Protein AF-A0A2K3LSM2-F1 (afdb_monomer)

InterPro domains:
  IPR002769 Translation initiation factor IF6 [PF01912] (2-80)
  IPR002769 Translation initiation factor IF6 [PTHR10784] (3-103)

Nearest PDB structures (foldseek):
  5m3q-assembly1_A  TM=9.514E-01  e=9.381E-12  Thermochaetoides thermophila DSM 1495
  4v8p-assembly4_HJ  TM=9.475E-01  e=7.333E-11  Tetrahymena thermophila
  6lsr-assembly1_6  TM=9.418E-01  e=4.925E-11  Homo sapiens
  8esq-assembly1_y  TM=9.351E-01  e=7.836E-11  Schizosaccharomyces pombe
  7ohw-assembly1_y  TM=9.281E-01  e=1.092E-10  Saccharomyces cerevisiae S288C

Foldseek 3Di:
DVVQVVCCVPVVDHDDDDDDDPFPPPQQKADELAAIEGQQPDDPVVQVVVCVVSVHHYDYAAALVRHRRDPVAWHDYLADIDGHPSGDPVRVVVVCVRSVNPPD

Secondary structure (DSSP, 8-state):
-HHHHHHHHHH-------SS-GGGSGGGEEE-SS-EEE-TT--HHHHHHHHHHHTS-EEE--BTTTB--HHHHEEE-SS-EEE-TT--HHHHHHHHHHTTTT--

Structure (mmCIF, N/CA/C/O backbone):
data_AF-A0A2K3LSM2-F1
#
_entry.id   AF-A0A2K3LSM2-F1
#
loop_
_atom_site.group_PDB
_atom_site.id
_atom_site.type_symbol
_atom_site.label_atom_id
_atom_site.label_alt_id
_atom_site.label_comp_id
_atom_site.label_asym_id
_atom_site.label_entity_id
_atom_site.label_seq_id
_atom_site.pdbx_PDB_ins_code
_atom_site.Cartn_x
_atom_site.Cartn_y
_atom_site.Cartn_z
_atom_site.occ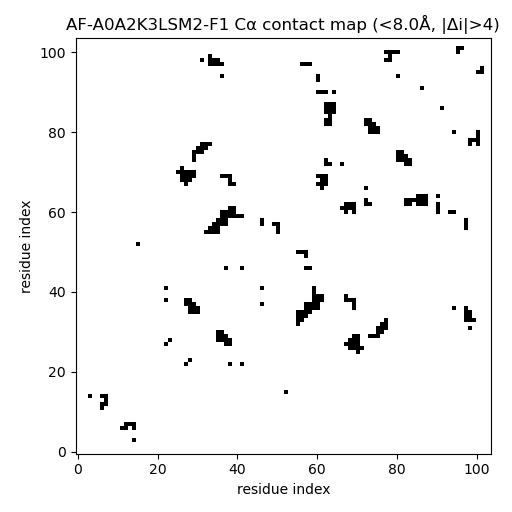upancy
_atom_site.B_iso_or_equiv
_atom_site.auth_seq_id
_atom_site.auth_comp_id
_atom_site.auth_asym_id
_atom_site.auth_atom_id
_atom_site.pdbx_PDB_model_num
ATOM 1 N N . MET A 1 1 ? -4.788 23.593 12.011 1.00 59.03 1 MET A N 1
ATOM 2 C CA . MET A 1 1 ? -5.905 22.992 12.770 1.00 59.03 1 MET A CA 1
ATOM 3 C C . MET A 1 1 ? -7.048 22.645 11.835 1.00 59.03 1 MET A C 1
ATOM 5 O O . MET A 1 1 ? -7.361 21.470 11.744 1.00 59.03 1 MET A O 1
ATOM 9 N N . GLU A 1 2 ? -7.518 23.596 11.025 1.00 83.25 2 GLU A N 1
ATOM 10 C CA . GLU A 1 2 ? -8.671 23.429 10.121 1.00 83.25 2 GLU A CA 1
ATOM 11 C C . GLU A 1 2 ? -8.658 22.162 9.238 1.00 83.25 2 GLU A C 1
ATOM 13 O O . GLU A 1 2 ? -9.599 21.380 9.284 1.00 83.25 2 GLU A O 1
ATOM 18 N N . PHE A 1 3 ? -7.579 21.878 8.493 1.00 86.25 3 PHE A N 1
ATOM 19 C CA . PHE A 1 3 ? -7.541 20.685 7.624 1.00 86.25 3 PHE A CA 1
ATOM 20 C C . PHE A 1 3 ? -7.545 19.358 8.383 1.00 86.25 3 PHE A C 1
ATOM 22 O O . PHE A 1 3 ? -8.137 18.390 7.919 1.00 86.25 3 PHE A O 1
ATOM 29 N N . LYS A 1 4 ? -6.881 19.301 9.543 1.00 85.50 4 LYS A N 1
ATOM 30 C CA . LYS A 1 4 ? -6.852 18.089 10.367 1.00 85.50 4 LYS A CA 1
ATOM 31 C C . LYS A 1 4 ? -8.257 17.780 10.878 1.00 85.50 4 LYS A C 1
ATOM 33 O O . LYS A 1 4 ? -8.710 16.650 10.756 1.00 85.50 4 LYS A O 1
ATOM 38 N N . GLU A 1 5 ? -8.928 18.797 11.410 1.00 90.12 5 GLU A N 1
ATOM 39 C CA . GLU A 1 5 ? -10.297 18.697 11.916 1.00 90.12 5 GLU A CA 1
ATOM 40 C C . GLU A 1 5 ? -11.268 18.295 10.807 1.00 90.12 5 GLU A C 1
ATOM 42 O O . GLU A 1 5 ? -12.038 17.362 10.999 1.00 90.12 5 GLU A O 1
ATOM 47 N N . LEU A 1 6 ? -11.162 18.906 9.622 1.00 94.19 6 LEU A N 1
ATOM 48 C CA . LEU A 1 6 ? -11.999 18.556 8.474 1.00 94.19 6 LEU A CA 1
ATOM 49 C C . LEU A 1 6 ? -11.810 17.097 8.031 1.00 94.19 6 LEU A C 1
ATOM 51 O O . LEU A 1 6 ? -12.788 16.404 7.769 1.00 94.19 6 LEU A O 1
ATOM 55 N N . ILE A 1 7 ? -10.563 16.620 7.943 1.00 92.50 7 ILE A N 1
ATOM 56 C CA . ILE A 1 7 ? -10.273 15.228 7.566 1.00 9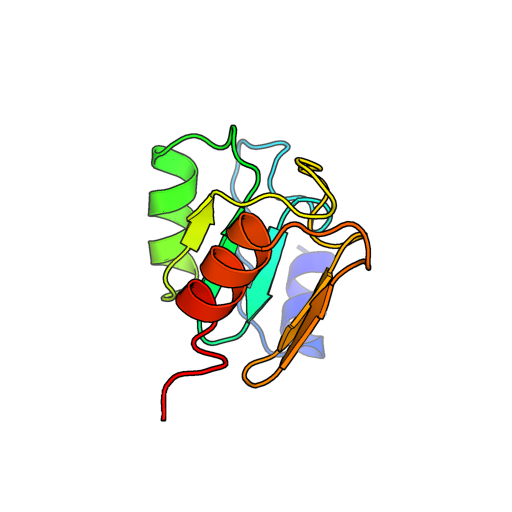2.50 7 ILE A CA 1
ATOM 57 C C . ILE A 1 7 ? -10.828 14.267 8.621 1.00 92.50 7 ILE A C 1
ATOM 59 O O . ILE A 1 7 ? -11.455 13.273 8.261 1.00 92.50 7 ILE A O 1
ATOM 63 N N . THR A 1 8 ? -10.624 14.563 9.906 1.00 93.56 8 THR A N 1
ATOM 64 C CA . THR A 1 8 ? -11.142 13.734 10.998 1.00 93.56 8 THR A CA 1
ATOM 65 C C . THR A 1 8 ? -12.668 13.701 11.014 1.00 93.56 8 THR A C 1
ATOM 67 O O . THR A 1 8 ? -13.229 12.622 11.165 1.00 93.56 8 THR A O 1
ATOM 70 N N . ASP A 1 9 ? -13.339 14.833 10.810 1.00 94.62 9 ASP A N 1
ATOM 71 C CA . ASP A 1 9 ? -14.804 14.916 10.814 1.00 94.62 9 ASP A CA 1
ATOM 72 C C . ASP A 1 9 ? -15.426 14.184 9.613 1.00 94.62 9 ASP A C 1
ATOM 74 O O . ASP A 1 9 ? -16.329 13.366 9.770 1.00 94.62 9 ASP A O 1
ATOM 78 N N . VAL A 1 10 ? -14.894 14.409 8.406 1.00 96.62 10 VAL A N 1
ATOM 79 C CA . VAL A 1 10 ? -15.455 13.834 7.173 1.00 96.62 10 VAL A CA 1
ATOM 80 C C . VAL A 1 10 ? -15.134 12.347 7.026 1.00 96.62 10 VAL A C 1
ATOM 82 O O . VAL A 1 10 ? -15.998 11.576 6.609 1.00 96.62 10 VAL A O 1
ATOM 85 N N . LEU A 1 11 ? -13.895 11.934 7.313 1.00 94.62 11 LEU A N 1
ATOM 86 C CA . LEU A 1 11 ? -13.468 10.543 7.127 1.00 94.62 11 LEU A CA 1
ATOM 87 C C . LEU A 1 11 ? -13.656 9.686 8.384 1.00 94.62 11 LEU A C 1
ATOM 89 O O . LEU A 1 11 ? -13.582 8.464 8.286 1.00 94.62 11 LEU A O 1
ATOM 93 N N . GLY A 1 12 ? -13.882 10.294 9.553 1.00 93.94 12 GLY A N 1
ATOM 94 C CA . GLY A 1 12 ? -14.011 9.570 10.818 1.00 93.94 12 GLY A CA 1
ATOM 95 C C . GLY A 1 12 ? -12.716 8.890 11.269 1.00 93.94 12 GLY A C 1
ATOM 96 O O . GLY A 1 12 ? -12.773 7.879 11.965 1.00 93.94 12 GLY A O 1
ATOM 97 N N . VAL A 1 13 ? -11.554 9.405 10.849 1.00 92.00 13 VAL A N 1
ATOM 98 C CA . VAL A 1 13 ? -10.238 8.817 11.146 1.00 92.00 13 VAL A CA 1
ATOM 99 C C . VAL A 1 13 ? -9.401 9.711 12.051 1.00 92.00 13 VAL A C 1
ATOM 101 O O . VAL A 1 13 ? -9.451 10.945 11.982 1.00 92.00 13 VAL A O 1
ATOM 104 N N . GLU A 1 14 ? -8.567 9.082 12.874 1.00 87.81 14 GLU A N 1
ATOM 105 C CA . GLU A 1 14 ? -7.514 9.794 13.581 1.00 87.81 14 GLU A CA 1
ATOM 106 C C . GLU A 1 14 ? -6.429 10.243 12.594 1.00 87.81 14 GLU A C 1
ATOM 108 O O . GLU A 1 14 ? -5.954 9.475 11.758 1.00 87.81 14 GLU A O 1
ATOM 113 N N . VAL A 1 15 ? -6.032 11.513 12.688 1.00 87.19 15 VAL A N 1
ATOM 114 C CA . VAL A 1 15 ? -5.008 12.089 11.813 1.00 87.19 15 VAL A CA 1
ATOM 115 C C . VAL A 1 15 ? -3.723 12.312 12.598 1.00 87.19 15 VAL A C 1
ATOM 117 O O . VAL A 1 15 ? -3.635 13.187 13.471 1.00 87.19 15 VAL A O 1
ATOM 120 N N . PHE A 1 16 ? -2.696 11.558 12.222 1.00 80.19 16 PHE A N 1
ATOM 121 C CA . PHE A 1 16 ? -1.338 11.710 12.722 1.00 80.19 16 PHE A CA 1
ATOM 122 C C . PHE A 1 16 ? -0.487 12.534 11.744 1.00 80.19 16 PHE A C 1
ATOM 124 O O . PHE A 1 16 ? -0.484 12.277 10.541 1.00 80.19 16 PHE A O 1
ATOM 131 N N . MET A 1 17 ? 0.235 13.538 12.254 1.00 77.00 17 MET A N 1
ATOM 132 C CA . MET A 1 17 ? 1.149 14.372 11.463 1.00 77.00 17 MET A CA 1
ATOM 133 C C . MET A 1 17 ? 2.566 14.268 12.041 1.00 77.00 17 MET A C 1
ATOM 135 O O . MET A 1 17 ? 2.853 14.914 13.049 1.00 77.00 17 MET A O 1
ATOM 139 N N . PRO A 1 18 ? 3.448 13.463 11.434 1.00 69.19 18 PRO A N 1
ATOM 140 C CA . PRO A 1 18 ? 4.838 13.363 11.856 1.00 69.19 18 PRO A CA 1
ATOM 141 C C . PRO A 1 18 ? 5.638 14.613 11.469 1.00 69.19 18 PRO A C 1
ATOM 143 O O . PRO A 1 18 ? 5.433 15.199 10.409 1.00 69.19 18 PRO A O 1
ATOM 146 N N . GLU A 1 19 ? 6.592 14.999 12.317 1.00 63.47 19 GLU A N 1
ATOM 147 C CA . GLU A 1 19 ? 7.292 16.288 12.214 1.00 63.47 19 GLU A CA 1
ATOM 148 C C . GLU A 1 19 ? 8.386 16.360 11.121 1.00 63.47 19 GLU A C 1
ATOM 150 O O . GLU A 1 19 ? 8.783 17.464 10.756 1.00 63.47 19 GLU A O 1
ATOM 155 N N . TYR A 1 20 ? 8.893 15.236 10.576 1.00 56.22 20 TYR A N 1
ATOM 156 C CA . TYR A 1 20 ? 10.218 15.240 9.913 1.00 56.22 20 TYR A CA 1
ATOM 157 C C . TYR A 1 20 ? 10.438 14.386 8.650 1.00 56.22 20 TYR A C 1
ATOM 159 O O . TYR A 1 20 ? 11.587 14.027 8.387 1.00 56.22 20 TYR A O 1
ATOM 167 N N . TYR A 1 21 ? 9.442 14.065 7.810 1.00 58.41 21 TYR A N 1
ATOM 168 C CA . TYR A 1 21 ? 9.779 13.289 6.600 1.00 58.41 21 TYR A CA 1
ATOM 169 C C . TYR A 1 21 ? 9.021 13.653 5.322 1.00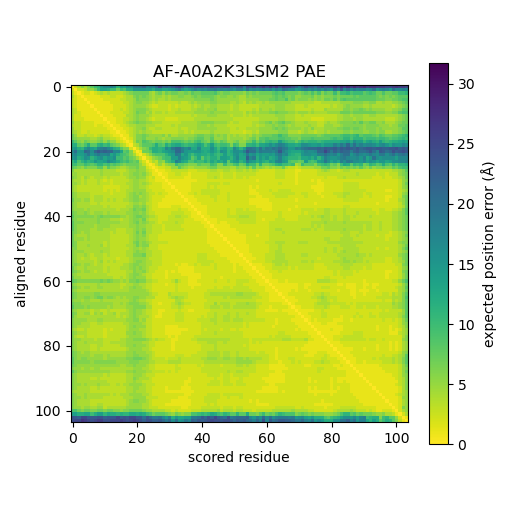 58.41 21 TYR A C 1
ATOM 171 O O . TYR A 1 21 ? 7.797 13.718 5.273 1.00 58.41 21 TYR A O 1
ATOM 179 N N . SER A 1 22 ? 9.791 13.770 4.238 1.00 59.72 22 SER A N 1
ATOM 180 C CA . SER A 1 22 ? 9.331 13.902 2.850 1.00 59.72 22 SER A CA 1
ATOM 181 C C . SER A 1 22 ? 8.608 12.655 2.315 1.00 59.72 22 SER A C 1
ATOM 183 O O . SER A 1 22 ? 7.934 12.732 1.289 1.00 59.72 22 SER A O 1
ATOM 185 N N . PHE A 1 23 ? 8.729 11.510 2.999 1.00 60.03 23 PHE A N 1
ATOM 186 C CA . PHE A 1 23 ? 8.174 10.222 2.568 1.00 60.03 23 PHE A CA 1
ATOM 187 C C . PHE A 1 23 ? 6.707 9.985 2.969 1.00 60.03 23 PHE A C 1
ATOM 189 O O . PHE A 1 23 ? 6.113 9.041 2.463 1.00 60.03 23 PHE A O 1
ATOM 196 N N . PHE A 1 24 ? 6.089 10.841 3.798 1.00 64.06 24 PHE A N 1
ATOM 197 C CA . PHE A 1 24 ? 4.669 10.706 4.189 1.00 64.06 24 PHE A CA 1
ATOM 198 C C . PHE A 1 24 ? 3.674 11.211 3.133 1.00 64.06 24 PHE A C 1
ATOM 200 O O . PHE A 1 24 ? 2.479 11.324 3.400 1.00 64.06 24 PHE A O 1
ATOM 207 N N . SER A 1 25 ? 4.131 11.518 1.916 1.00 75.38 25 SER A N 1
ATOM 208 C CA . SER A 1 25 ? 3.200 11.720 0.808 1.00 75.38 25 SER A CA 1
ATOM 209 C C . SER A 1 25 ? 2.515 10.396 0.480 1.00 75.38 25 SER A C 1
ATOM 211 O O . SER A 1 25 ? 3.195 9.390 0.275 1.00 75.38 25 SER A O 1
ATOM 213 N N . GLY A 1 26 ? 1.187 10.420 0.317 1.00 81.44 26 GLY A N 1
ATOM 214 C CA . GLY A 1 26 ? 0.417 9.264 -0.156 1.00 81.44 26 GLY A CA 1
ATOM 215 C C . GLY A 1 26 ? 0.947 8.668 -1.467 1.00 81.44 26 GLY A C 1
ATOM 216 O O . GLY A 1 26 ? 0.717 7.504 -1.742 1.00 81.44 26 GLY A O 1
ATOM 217 N N . THR A 1 27 ? 1.745 9.410 -2.242 1.00 88.44 27 THR A N 1
ATOM 218 C CA . THR A 1 27 ? 2.446 8.909 -3.438 1.00 88.44 27 THR A CA 1
ATOM 219 C C . THR A 1 27 ? 3.336 7.692 -3.158 1.00 88.44 27 THR A C 1
ATOM 221 O O . THR A 1 27 ? 3.449 6.797 -3.997 1.00 88.44 27 THR A O 1
ATOM 224 N N . TYR A 1 28 ? 3.992 7.659 -1.996 1.00 91.25 28 TYR A N 1
ATOM 225 C CA . TYR A 1 28 ? 5.035 6.685 -1.659 1.00 91.25 28 TYR A CA 1
ATOM 226 C C . TYR A 1 28 ? 4.582 5.633 -0.644 1.00 91.25 28 TYR A C 1
ATOM 228 O O . TYR A 1 28 ? 5.418 4.929 -0.073 1.00 91.25 28 TYR A O 1
ATOM 236 N N . PHE A 1 29 ? 3.273 5.541 -0.412 1.00 91.44 29 PHE A N 1
ATOM 237 C CA . PHE A 1 29 ? 2.687 4.644 0.568 1.00 91.44 29 PHE A CA 1
ATOM 238 C C . PHE A 1 29 ? 1.433 3.985 -0.008 1.00 91.44 29 PHE A C 1
ATOM 240 O O . PHE A 1 29 ? 0.640 4.638 -0.683 1.00 91.44 29 PHE A O 1
ATOM 247 N N . ALA A 1 30 ? 1.254 2.694 0.246 1.00 95.06 30 ALA A N 1
ATOM 248 C CA . ALA A 1 30 ? 0.021 1.973 -0.056 1.00 95.06 30 ALA A CA 1
ATOM 249 C C . ALA A 1 30 ? -0.464 1.306 1.231 1.00 95.06 30 ALA A C 1
ATOM 251 O O . ALA A 1 30 ? 0.321 0.627 1.886 1.00 95.06 30 ALA A O 1
ATOM 252 N N . LEU A 1 31 ? -1.728 1.509 1.603 1.00 94.88 31 LEU A N 1
ATOM 253 C CA . LEU A 1 31 ? -2.266 1.106 2.903 1.00 94.88 31 LEU A CA 1
ATOM 254 C C . LEU A 1 31 ? -3.626 0.421 2.752 1.00 94.88 31 LEU A C 1
ATOM 256 O O . LEU A 1 31 ? -4.424 0.791 1.895 1.00 94.88 31 LEU A O 1
ATOM 260 N N . SER A 1 32 ? -3.873 -0.545 3.627 1.00 95.75 32 SER A N 1
ATOM 261 C CA . SER A 1 32 ? -5.170 -1.171 3.894 1.00 95.75 32 SER A CA 1
ATOM 262 C C . SER A 1 32 ? -5.349 -1.311 5.410 1.00 95.75 32 SER A C 1
ATOM 264 O O . SER A 1 32 ? -4.417 -1.021 6.162 1.00 95.75 32 SER A O 1
ATOM 266 N N . ASN A 1 33 ? -6.479 -1.856 5.862 1.00 95.19 33 ASN A N 1
ATOM 267 C CA . ASN A 1 33 ? -6.670 -2.177 7.279 1.00 95.19 33 ASN A CA 1
ATOM 268 C C . ASN A 1 33 ? -5.851 -3.403 7.739 1.00 95.19 33 ASN A C 1
ATOM 270 O O . ASN A 1 33 ? -5.874 -3.750 8.915 1.00 95.19 33 ASN A O 1
ATOM 274 N N . ILE A 1 34 ? -5.150 -4.087 6.826 1.00 95.75 34 ILE A N 1
ATOM 275 C CA . ILE A 1 34 ? -4.404 -5.327 7.103 1.00 95.75 34 ILE A CA 1
ATOM 276 C C . ILE A 1 34 ? -2.893 -5.096 7.164 1.00 95.75 34 ILE A C 1
ATOM 278 O O . ILE A 1 34 ? -2.187 -5.789 7.895 1.00 95.75 34 ILE A O 1
ATOM 282 N N . GLY A 1 35 ? -2.389 -4.152 6.378 1.00 95.94 35 GLY A N 1
ATOM 283 C CA . GLY A 1 35 ? -0.961 -3.939 6.181 1.00 95.94 35 GLY A CA 1
ATOM 284 C C . GLY A 1 35 ? -0.683 -2.750 5.276 1.00 95.94 35 GLY A C 1
ATOM 285 O O . GLY A 1 35 ? -1.608 -2.170 4.696 1.00 95.94 35 GLY A O 1
ATOM 286 N N . GLY A 1 36 ? 0.596 -2.402 5.144 1.00 95.50 36 GLY A N 1
ATOM 287 C CA . GLY A 1 36 ? 1.046 -1.302 4.300 1.00 95.50 36 GLY A CA 1
ATOM 288 C C . GLY A 1 36 ? 2.413 -1.520 3.655 1.00 95.50 36 GLY A C 1
ATOM 289 O O . GLY A 1 36 ? 3.264 -2.254 4.155 1.00 95.50 36 GLY A O 1
ATOM 290 N N . LEU A 1 37 ? 2.635 -0.840 2.533 1.00 95.50 37 LEU A N 1
ATOM 291 C CA . LEU A 1 37 ? 3.925 -0.758 1.858 1.00 95.50 37 LEU A CA 1
ATOM 292 C C . LEU A 1 37 ? 4.450 0.671 1.871 1.00 95.50 37 LEU A C 1
ATOM 294 O O . LEU A 1 37 ? 3.708 1.610 1.581 1.00 95.50 37 LEU A O 1
ATOM 298 N N . ILE A 1 38 ? 5.748 0.812 2.139 1.00 93.38 38 ILE A N 1
ATOM 299 C CA . ILE A 1 38 ? 6.467 2.086 2.130 1.00 93.38 38 ILE A CA 1
ATOM 300 C C . ILE A 1 38 ? 7.634 2.087 1.145 1.00 93.38 38 ILE A C 1
ATOM 302 O O . ILE A 1 38 ? 8.198 1.045 0.799 1.00 93.38 38 ILE A O 1
ATOM 306 N N . HIS A 1 39 ? 8.017 3.295 0.729 1.00 91.81 39 HIS A N 1
ATOM 307 C CA . HIS A 1 39 ? 9.237 3.590 -0.012 1.00 91.81 39 HIS A CA 1
ATOM 308 C C . HIS A 1 39 ? 10.452 2.775 0.488 1.00 91.81 39 HIS A C 1
ATOM 310 O O . HIS A 1 39 ? 10.749 2.798 1.685 1.00 91.81 39 HIS A O 1
ATOM 316 N N . PRO A 1 40 ? 11.236 2.139 -0.403 1.00 91.25 40 PRO A N 1
ATOM 317 C CA . PRO A 1 40 ? 12.309 1.216 -0.021 1.00 91.25 40 PRO A CA 1
ATOM 318 C C . PRO A 1 40 ? 13.475 1.874 0.731 1.00 91.25 40 PRO A C 1
ATOM 320 O O . PRO A 1 40 ? 14.178 1.206 1.478 1.00 91.25 40 PRO A O 1
ATOM 323 N N . ASN A 1 41 ? 13.670 3.186 0.560 1.00 89.56 41 ASN A N 1
ATOM 324 C CA . ASN A 1 41 ? 14.706 3.955 1.267 1.00 89.56 41 ASN A CA 1
ATOM 325 C C . ASN A 1 41 ? 14.201 4.643 2.549 1.00 89.56 41 ASN A C 1
ATOM 327 O O . ASN A 1 41 ? 14.910 5.490 3.094 1.00 89.56 41 ASN A O 1
ATOM 331 N N . ALA A 1 42 ? 12.975 4.361 3.004 1.00 88.19 42 ALA A N 1
ATOM 332 C CA . ALA A 1 42 ? 12.526 4.865 4.298 1.00 88.19 42 ALA A CA 1
ATOM 333 C C . ALA A 1 42 ? 13.420 4.305 5.419 1.00 88.19 42 ALA A C 1
ATOM 335 O O . ALA A 1 42 ? 13.947 3.196 5.326 1.00 88.19 42 ALA A O 1
ATOM 336 N N . SER A 1 43 ? 13.641 5.091 6.474 1.00 88.69 43 SER A N 1
ATOM 337 C CA . SER A 1 43 ? 14.466 4.632 7.590 1.00 88.69 43 SER A CA 1
ATOM 338 C C . SER A 1 43 ? 13.704 3.602 8.425 1.00 88.69 43 SER A C 1
ATOM 340 O O . SER A 1 43 ? 12.482 3.677 8.555 1.00 88.69 43 SER A O 1
ATOM 342 N N . LYS A 1 44 ? 14.431 2.682 9.069 1.00 90.31 44 LYS A N 1
ATOM 343 C CA . LYS A 1 44 ? 13.821 1.713 9.991 1.00 90.31 44 LYS A CA 1
ATOM 344 C C . LYS A 1 44 ? 13.008 2.393 11.093 1.00 90.31 44 LYS A C 1
ATOM 346 O O . LYS A 1 44 ? 11.926 1.932 11.420 1.00 90.31 44 LYS A O 1
ATOM 351 N N . ARG A 1 45 ? 13.495 3.529 11.598 1.00 88.38 45 ARG A N 1
ATOM 352 C CA . ARG A 1 45 ? 12.777 4.339 12.583 1.00 88.38 45 ARG A CA 1
ATOM 353 C C . ARG A 1 45 ? 11.393 4.764 12.080 1.00 88.38 45 ARG A C 1
ATOM 355 O O . ARG A 1 45 ? 10.433 4.622 12.818 1.00 88.38 45 ARG A O 1
ATOM 362 N N . VAL A 1 46 ? 11.296 5.249 10.839 1.00 86.50 46 VAL A N 1
ATOM 363 C CA . VAL A 1 46 ? 10.011 5.644 10.232 1.00 86.50 46 VAL A CA 1
ATOM 364 C C . VAL A 1 46 ? 9.081 4.449 10.091 1.00 86.50 46 VAL A C 1
ATOM 366 O O . VAL A 1 46 ? 7.898 4.572 10.383 1.00 86.50 46 VAL A O 1
ATOM 369 N N . LEU A 1 47 ? 9.606 3.305 9.647 1.00 89.50 47 LEU A N 1
ATOM 370 C CA . LEU A 1 47 ? 8.817 2.085 9.509 1.00 89.50 47 LEU A CA 1
ATOM 371 C C . LEU A 1 47 ? 8.251 1.635 10.862 1.00 89.50 47 LEU A C 1
ATOM 373 O O . LEU A 1 47 ? 7.055 1.372 10.953 1.00 89.50 47 LEU A O 1
ATOM 377 N N . ASP A 1 48 ? 9.088 1.599 11.901 1.00 90.19 48 ASP A N 1
ATOM 378 C CA . ASP A 1 48 ? 8.686 1.189 13.250 1.00 90.19 48 ASP A CA 1
ATOM 379 C C . ASP A 1 48 ? 7.658 2.176 13.849 1.00 90.19 48 ASP A C 1
ATOM 381 O O . ASP A 1 48 ? 6.650 1.750 14.410 1.00 90.19 48 ASP A O 1
ATOM 385 N N . GLU A 1 49 ? 7.864 3.490 13.676 1.00 87.06 49 GLU A N 1
ATOM 386 C CA . GLU A 1 49 ? 6.913 4.535 14.095 1.00 87.06 49 GLU A CA 1
ATOM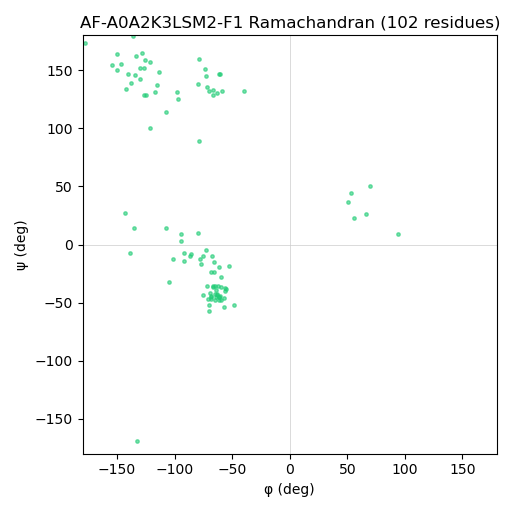 387 C C . GLU A 1 49 ? 5.557 4.390 13.378 1.00 87.06 49 GLU A C 1
ATOM 389 O O . GLU A 1 49 ? 4.509 4.467 14.017 1.00 87.06 49 GLU A O 1
ATOM 394 N N . LEU A 1 50 ? 5.563 4.141 12.065 1.00 87.88 50 LEU A N 1
ATOM 395 C CA . LEU A 1 50 ? 4.350 3.969 11.261 1.00 87.88 50 LEU A CA 1
ATOM 396 C C . LEU A 1 50 ? 3.586 2.697 11.597 1.00 87.88 50 LEU A C 1
ATOM 398 O O . LEU A 1 50 ? 2.366 2.734 11.712 1.00 87.88 50 LEU A O 1
ATOM 402 N N . SER A 1 51 ? 4.290 1.577 11.742 1.00 90.81 51 SER A N 1
ATOM 403 C CA . SER A 1 51 ? 3.654 0.305 12.075 1.00 90.81 51 SER A CA 1
ATOM 404 C C . SER A 1 51 ? 3.017 0.354 13.465 1.00 90.81 51 SER A C 1
ATOM 406 O O . SER A 1 51 ? 1.925 -0.174 13.650 1.00 90.81 51 SER A O 1
ATOM 408 N N . ALA A 1 52 ? 3.644 1.057 14.417 1.00 89.88 52 ALA A N 1
ATOM 409 C CA . ALA A 1 52 ? 3.060 1.299 15.733 1.00 89.88 52 ALA A CA 1
ATOM 410 C C . ALA A 1 52 ? 1.852 2.248 15.677 1.00 89.88 52 ALA A C 1
ATOM 412 O O . ALA A 1 52 ? 0.855 1.989 16.339 1.00 89.88 52 ALA A O 1
ATOM 413 N N . ALA A 1 53 ? 1.924 3.324 14.887 1.00 88.06 53 ALA A N 1
ATOM 414 C CA . ALA A 1 53 ? 0.844 4.307 14.787 1.00 88.06 53 ALA A CA 1
ATOM 415 C C . ALA A 1 53 ? -0.390 3.786 14.031 1.00 88.06 53 ALA A C 1
ATOM 417 O O . ALA A 1 53 ? -1.508 4.163 14.359 1.00 88.06 53 ALA A O 1
ATOM 418 N N . LEU A 1 54 ? -0.190 2.956 13.004 1.00 89.56 54 LEU A N 1
ATOM 419 C CA . LEU A 1 54 ? -1.269 2.406 12.177 1.00 89.56 54 LEU A CA 1
ATOM 420 C C . LEU A 1 54 ? -1.781 1.050 12.677 1.00 89.56 54 LEU A C 1
ATOM 422 O O . LEU A 1 54 ? -2.736 0.529 12.112 1.00 89.56 54 LEU A O 1
ATOM 426 N N . GLU A 1 55 ? -1.122 0.459 13.676 1.00 92.00 55 GLU A N 1
ATOM 427 C CA . GLU A 1 55 ? -1.440 -0.861 14.240 1.00 92.00 55 GLU A CA 1
ATOM 428 C C . GLU A 1 55 ? -1.462 -2.009 13.209 1.00 92.00 55 GLU A C 1
ATOM 430 O O . GLU A 1 55 ? -2.048 -3.069 13.433 1.00 92.00 55 GLU A O 1
ATOM 435 N N . VAL A 1 56 ? -0.772 -1.831 12.079 1.00 94.19 56 VAL A N 1
ATOM 436 C CA . VAL A 1 56 ? -0.657 -2.825 11.004 1.00 94.19 56 VAL A CA 1
ATOM 437 C C . VAL A 1 56 ? 0.807 -3.035 10.606 1.00 94.19 56 VAL A C 1
ATOM 439 O O . VAL A 1 56 ? 1.628 -2.119 10.739 1.00 94.19 56 VAL A O 1
ATOM 442 N N . PRO A 1 57 ? 1.182 -4.227 10.104 1.00 94.31 57 PRO A N 1
ATOM 443 C CA . PRO A 1 57 ? 2.519 -4.463 9.576 1.00 94.31 57 PRO A CA 1
ATOM 444 C C . PRO A 1 57 ? 2.792 -3.571 8.360 1.00 94.31 57 PRO A C 1
ATOM 446 O O . PRO A 1 57 ? 2.013 -3.535 7.406 1.00 94.31 57 PRO A O 1
ATOM 449 N N . VAL A 1 58 ? 3.934 -2.885 8.378 1.00 93.94 58 VAL A N 1
ATOM 450 C CA . VAL A 1 58 ? 4.425 -2.088 7.249 1.00 93.94 58 VAL A CA 1
ATOM 451 C C . VAL A 1 58 ? 5.744 -2.674 6.760 1.00 93.94 58 VAL A C 1
ATOM 453 O O . VAL A 1 58 ? 6.649 -2.917 7.555 1.00 93.94 58 VAL A O 1
ATOM 456 N N . GLU A 1 59 ? 5.876 -2.882 5.452 1.00 95.56 59 GLU A N 1
ATOM 457 C CA . GLU A 1 59 ? 7.110 -3.373 4.832 1.00 95.56 59 GLU A CA 1
ATOM 458 C C . GLU A 1 59 ? 7.602 -2.454 3.708 1.00 95.56 59 GLU A C 1
ATOM 460 O O . GLU A 1 59 ? 6.852 -1.687 3.105 1.00 95.56 59 GLU A O 1
ATOM 465 N N . TYR A 1 60 ? 8.891 -2.555 3.391 1.00 95.12 60 TYR A N 1
ATOM 466 C CA . TYR A 1 60 ? 9.471 -1.900 2.223 1.00 95.12 60 TYR A CA 1
ATOM 467 C C . TYR A 1 60 ? 9.012 -2.587 0.938 1.00 95.12 60 TYR A C 1
ATOM 469 O O . TYR A 1 60 ? 9.070 -3.814 0.828 1.00 95.12 60 TYR A O 1
ATOM 477 N N . GLY A 1 61 ? 8.626 -1.803 -0.066 1.00 94.69 61 GLY A N 1
ATOM 478 C CA . GLY A 1 61 ? 8.169 -2.352 -1.336 1.00 94.69 61 GLY A CA 1
ATOM 479 C C . GLY A 1 61 ? 8.457 -1.464 -2.533 1.00 94.69 61 GLY A C 1
ATOM 480 O O . GLY A 1 61 ? 8.729 -0.271 -2.415 1.00 94.69 61 GLY A O 1
ATOM 481 N N . THR A 1 62 ? 8.368 -2.076 -3.707 1.00 96.81 62 THR A N 1
ATOM 482 C CA . THR A 1 62 ? 8.348 -1.395 -5.001 1.00 96.81 62 THR A CA 1
ATOM 483 C C . THR A 1 62 ? 7.239 -1.981 -5.863 1.00 96.81 62 THR A C 1
ATOM 485 O O . THR A 1 62 ? 6.753 -3.086 -5.612 1.00 96.81 62 THR A O 1
ATOM 488 N N . VAL A 1 63 ? 6.851 -1.244 -6.897 1.00 97.25 63 VAL A N 1
ATOM 489 C CA . VAL A 1 63 ? 5.909 -1.694 -7.930 1.00 97.25 63 VAL A CA 1
ATOM 490 C C . VAL A 1 63 ? 6.513 -1.458 -9.307 1.00 97.25 63 VAL A C 1
ATOM 492 O O . VAL A 1 63 ? 7.448 -0.675 -9.456 1.00 97.25 63 VAL A O 1
ATOM 495 N N . ASN A 1 64 ? 5.959 -2.069 -10.354 1.00 97.00 64 ASN A N 1
ATOM 496 C CA . ASN A 1 64 ? 6.328 -1.750 -11.737 1.00 97.00 64 ASN A CA 1
ATOM 497 C C . ASN A 1 64 ? 7.841 -1.822 -12.036 1.00 97.00 64 ASN A C 1
ATOM 499 O O . ASN A 1 64 ? 8.362 -0.963 -12.747 1.00 97.00 64 ASN A O 1
ATOM 503 N N . ARG A 1 65 ? 8.530 -2.870 -11.558 1.00 96.19 65 ARG A N 1
ATOM 504 C CA . ARG A 1 65 ? 9.978 -3.100 -11.762 1.00 96.19 65 ARG A CA 1
ATOM 505 C C . ARG A 1 65 ? 10.872 -2.111 -11.016 1.00 96.19 65 ARG A C 1
ATO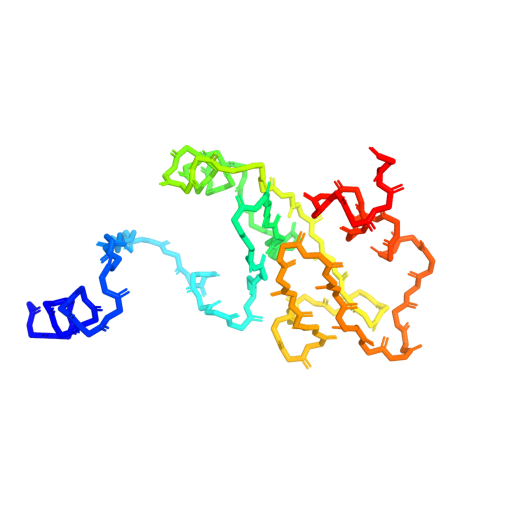M 507 O O . ARG A 1 65 ? 11.809 -1.562 -11.591 1.00 96.19 65 ARG A O 1
ATOM 514 N N . GLY A 1 66 ? 10.617 -1.931 -9.726 1.00 95.44 66 GLY A N 1
ATOM 515 C CA . GLY A 1 66 ? 11.476 -1.134 -8.853 1.00 95.44 66 GLY A CA 1
ATOM 516 C C . GLY A 1 66 ? 11.047 0.324 -8.703 1.00 95.44 66 GLY A C 1
ATOM 517 O O . GLY A 1 66 ? 11.786 1.107 -8.112 1.00 95.44 66 GLY A O 1
ATOM 518 N N . SER A 1 67 ? 9.869 0.710 -9.205 1.00 95.00 67 SER A N 1
ATOM 519 C CA . SER A 1 67 ? 9.316 2.035 -8.924 1.00 95.00 67 SER A CA 1
ATOM 520 C C . SER A 1 67 ? 8.971 2.150 -7.446 1.00 95.00 67 SER A C 1
ATOM 522 O O . SER A 1 67 ? 8.242 1.328 -6.890 1.00 95.00 67 SER A O 1
ATOM 524 N N . ALA A 1 68 ? 9.464 3.214 -6.825 1.00 92.38 68 ALA A N 1
ATOM 525 C CA . ALA A 1 68 ? 9.155 3.546 -5.444 1.00 92.38 68 ALA A CA 1
ATOM 526 C C . ALA A 1 68 ? 7.868 4.378 -5.291 1.00 92.38 68 ALA A C 1
ATOM 528 O O . ALA A 1 68 ? 7.396 4.583 -4.175 1.00 92.38 68 ALA A O 1
ATOM 529 N N . ALA A 1 69 ? 7.294 4.865 -6.398 1.00 92.25 69 ALA A N 1
ATOM 530 C CA . ALA A 1 69 ? 6.001 5.543 -6.402 1.00 92.25 69 ALA A CA 1
ATOM 531 C C . ALA A 1 69 ? 4.879 4.494 -6.344 1.00 92.25 69 ALA A C 1
ATOM 533 O O . ALA A 1 69 ? 4.426 4.000 -7.380 1.00 92.25 69 ALA A O 1
ATOM 534 N N . LEU A 1 70 ? 4.482 4.130 -5.123 1.00 94.44 70 LEU A N 1
ATOM 535 C CA . LEU A 1 70 ? 3.536 3.049 -4.856 1.00 94.44 70 LEU A CA 1
ATOM 536 C C . LEU A 1 70 ? 2.115 3.411 -5.297 1.00 94.44 70 LEU A C 1
ATOM 538 O O . LEU A 1 70 ? 1.571 2.728 -6.158 1.00 94.44 70 LEU A O 1
ATOM 542 N N . ALA A 1 71 ? 1.530 4.502 -4.796 1.00 93.25 71 ALA A N 1
ATOM 543 C CA . ALA A 1 71 ? 0.122 4.826 -5.063 1.00 93.25 71 ALA A CA 1
ATOM 544 C C . ALA A 1 71 ? -0.219 5.072 -6.549 1.00 93.25 71 ALA A C 1
ATOM 546 O O . ALA A 1 71 ? -1.287 4.654 -6.989 1.00 93.25 71 ALA A O 1
ATOM 547 N N . PRO A 1 72 ? 0.654 5.679 -7.379 1.00 93.94 72 PRO A N 1
ATOM 548 C CA . PRO A 1 72 ? 0.403 5.745 -8.821 1.00 93.94 72 PRO A CA 1
ATOM 549 C C . PRO A 1 72 ? 0.485 4.383 -9.523 1.00 93.94 72 PRO A C 1
ATOM 551 O O . PRO A 1 72 ? -0.051 4.217 -10.616 1.00 93.94 72 PRO A O 1
ATOM 554 N N . GLY A 1 73 ? 1.208 3.423 -8.942 1.00 95.00 73 GLY A N 1
ATOM 555 C CA . GLY A 1 73 ? 1.447 2.113 -9.539 1.00 95.00 73 GLY A CA 1
ATOM 556 C C . GLY A 1 73 ? 0.578 0.988 -8.984 1.00 95.00 73 GLY A C 1
ATOM 557 O O . GLY A 1 73 ? 0.555 -0.086 -9.593 1.00 95.00 73 GLY A O 1
ATOM 558 N N . MET A 1 74 ? -0.123 1.213 -7.871 1.00 96.31 74 MET A N 1
ATOM 559 C CA . MET A 1 74 ? -1.061 0.263 -7.290 1.00 96.31 74 MET A CA 1
ATOM 560 C C . MET A 1 74 ? -2.150 0.931 -6.443 1.00 96.31 74 MET A C 1
ATOM 562 O O . MET A 1 74 ? -1.938 1.980 -5.846 1.00 96.31 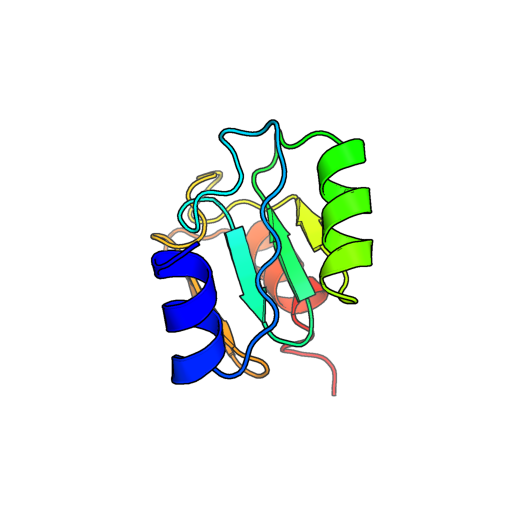74 MET A O 1
ATOM 566 N N . ALA A 1 75 ? -3.290 0.256 -6.327 1.00 96.88 75 ALA A N 1
ATOM 567 C CA . ALA A 1 75 ? -4.336 0.549 -5.356 1.00 96.88 75 ALA A CA 1
ATOM 568 C C . ALA A 1 75 ? -4.713 -0.746 -4.634 1.00 96.88 75 ALA A C 1
ATOM 570 O O . ALA A 1 75 ? -4.749 -1.810 -5.253 1.00 96.88 75 ALA A O 1
ATOM 571 N N . VAL A 1 76 ? 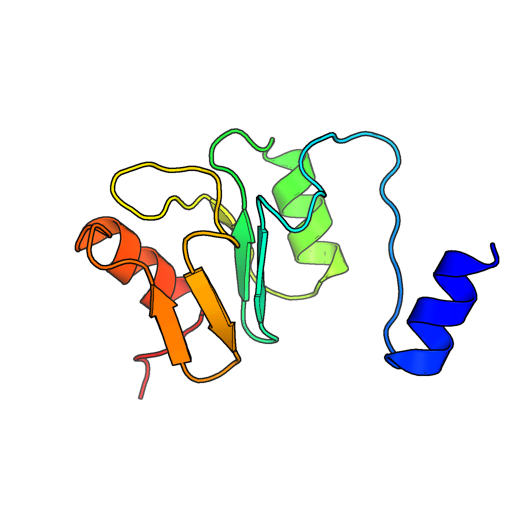-4.987 -0.668 -3.337 1.00 97.25 76 VAL A N 1
ATOM 572 C CA . VAL A 1 76 ? -5.238 -1.839 -2.492 1.00 97.25 76 VAL A CA 1
ATOM 573 C C . VAL A 1 76 ? -6.359 -1.554 -1.504 1.00 97.25 76 VAL A C 1
ATOM 575 O O . VAL A 1 76 ? -6.535 -0.421 -1.063 1.00 97.25 76 VAL A O 1
ATOM 578 N N . ASN A 1 77 ? -7.126 -2.588 -1.186 1.00 95.88 77 ASN A N 1
ATOM 579 C CA . ASN A 1 77 ? -8.026 -2.640 -0.044 1.00 95.88 77 ASN A CA 1
ATOM 580 C C . ASN A 1 77 ? -7.805 -3.972 0.697 1.00 95.88 77 ASN A C 1
ATOM 582 O O . ASN A 1 77 ? -6.870 -4.711 0.396 1.00 95.88 77 ASN A O 1
ATOM 586 N N . ASP A 1 78 ? -8.688 -4.296 1.633 1.00 95.38 78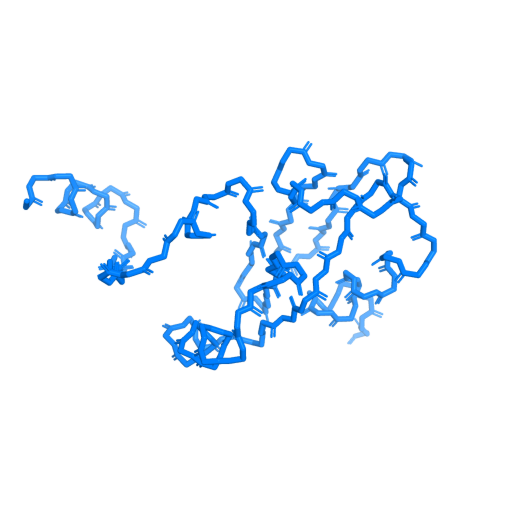 ASP A N 1
ATOM 587 C CA . ASP A 1 78 ? -8.538 -5.452 2.524 1.00 95.38 78 ASP A CA 1
ATOM 588 C C . ASP A 1 78 ? -8.639 -6.825 1.830 1.00 95.38 78 ASP A C 1
ATOM 590 O O . ASP A 1 78 ? -8.377 -7.847 2.453 1.00 95.38 78 ASP A O 1
ATOM 594 N N . TRP A 1 79 ? -9.044 -6.891 0.559 1.00 94.44 79 TRP A N 1
ATOM 595 C CA . TRP A 1 79 ? -9.275 -8.164 -0.140 1.00 94.44 79 TRP A CA 1
ATOM 596 C C . TRP A 1 79 ? -8.772 -8.194 -1.586 1.00 94.44 79 TRP A C 1
ATOM 598 O O . TRP A 1 79 ? -8.773 -9.251 -2.217 1.00 94.44 79 TRP A O 1
ATOM 608 N N . THR A 1 80 ? -8.317 -7.069 -2.140 1.00 96.06 80 THR A N 1
ATOM 609 C CA . THR A 1 80 ? -7.716 -7.019 -3.474 1.00 96.06 80 THR A CA 1
ATOM 610 C C . THR A 1 80 ? -6.673 -5.914 -3.609 1.00 96.06 80 THR A C 1
ATOM 612 O O . THR A 1 80 ? -6.782 -4.843 -3.014 1.00 96.06 80 THR A O 1
ATOM 615 N N . ALA A 1 81 ? -5.686 -6.155 -4.473 1.00 96.81 81 ALA A N 1
ATOM 616 C CA . ALA A 1 81 ? -4.748 -5.150 -4.950 1.00 96.81 81 ALA A CA 1
ATOM 617 C C . ALA A 1 81 ? -4.719 -5.137 -6.481 1.00 96.81 81 ALA A C 1
ATOM 619 O O . ALA A 1 81 ? -4.489 -6.157 -7.132 1.00 96.81 81 ALA A O 1
ATOM 620 N N . PHE A 1 82 ? -4.884 -3.952 -7.058 1.00 97.00 82 PHE A N 1
ATOM 621 C CA . PHE A 1 82 ? -4.631 -3.685 -8.466 1.00 97.00 82 PHE A CA 1
ATOM 622 C C . PHE A 1 82 ? -3.238 -3.092 -8.599 1.00 97.00 82 PHE A C 1
ATOM 624 O O . PHE A 1 82 ? -2.934 -2.087 -7.967 1.00 97.00 82 PHE A O 1
ATOM 631 N N . CYS A 1 83 ? -2.394 -3.703 -9.426 1.00 96.69 83 CYS A N 1
ATOM 632 C CA . CYS A 1 83 ? -1.017 -3.270 -9.650 1.00 96.69 83 CYS A CA 1
ATOM 633 C C . CYS A 1 83 ? -0.775 -3.088 -11.148 1.00 96.69 83 CYS A C 1
ATOM 635 O O . CYS A 1 83 ? -1.390 -3.772 -11.970 1.00 96.69 83 CYS A O 1
ATOM 637 N N . GLY A 1 84 ? 0.145 -2.198 -11.517 1.00 96.75 84 GLY A N 1
ATOM 638 C CA . GLY A 1 84 ? 0.528 -2.031 -12.916 1.00 96.75 84 GLY A CA 1
ATOM 639 C C . GLY A 1 84 ? 1.102 -3.322 -13.516 1.00 96.75 84 GLY A C 1
ATOM 640 O O . GLY A 1 84 ? 1.777 -4.105 -12.840 1.00 96.75 84 GLY A O 1
ATOM 641 N N . SER A 1 85 ? 0.844 -3.533 -14.810 1.00 96.69 85 SER A N 1
ATOM 642 C CA . SER A 1 85 ? 1.184 -4.761 -15.552 1.00 96.69 85 SER A CA 1
ATOM 643 C C . SER A 1 85 ? 2.683 -5.062 -15.615 1.00 96.69 85 SER A C 1
ATOM 645 O O . SER A 1 85 ? 3.084 -6.197 -15.866 1.00 96.69 85 SER A O 1
ATOM 647 N N . SER A 1 86 ? 3.518 -4.053 -15.371 1.00 97.38 86 SER A N 1
ATOM 648 C CA . SER A 1 86 ? 4.971 -4.190 -15.325 1.00 97.38 86 SER A CA 1
ATOM 649 C C . SER A 1 86 ? 5.479 -4.794 -14.013 1.00 97.38 86 SER A C 1
ATOM 651 O O . SER A 1 86 ? 6.649 -5.172 -13.963 1.00 97.38 86 SER A O 1
ATOM 653 N N . SER A 1 87 ? 4.648 -4.896 -12.970 1.00 97.44 87 SER A N 1
ATOM 654 C CA . SER A 1 87 ? 5.044 -5.423 -11.659 1.00 97.44 87 SER A CA 1
ATOM 655 C C . SER A 1 87 ? 5.566 -6.857 -11.751 1.00 97.44 87 SER A C 1
ATOM 657 O O . SER A 1 87 ? 4.983 -7.735 -12.388 1.00 97.44 87 SER A O 1
ATOM 659 N N . THR A 1 88 ? 6.709 -7.100 -11.121 1.00 97.69 88 THR A N 1
ATOM 660 C CA . THR A 1 88 ? 7.393 -8.391 -11.170 1.00 97.69 88 THR A CA 1
ATOM 661 C C . THR A 1 88 ? 6.747 -9.406 -10.229 1.00 97.69 88 THR A C 1
ATOM 663 O O . THR A 1 88 ? 6.102 -9.060 -9.243 1.00 97.69 88 THR A O 1
ATOM 666 N N . ARG A 1 89 ? 6.992 -10.702 -10.465 1.00 96.38 89 ARG A N 1
ATOM 667 C CA . ARG A 1 89 ? 6.509 -11.768 -9.569 1.00 96.38 89 ARG A CA 1
ATOM 668 C C . ARG A 1 89 ? 7.046 -11.640 -8.138 1.00 96.38 89 ARG A C 1
ATOM 670 O O . ARG A 1 89 ? 6.396 -12.113 -7.214 1.00 96.38 89 ARG A O 1
ATOM 677 N N . ALA A 1 90 ? 8.227 -11.048 -7.955 1.00 96.19 90 ALA A N 1
ATOM 678 C CA . ALA A 1 90 ? 8.788 -10.802 -6.630 1.00 96.19 90 ALA A CA 1
ATOM 679 C C . ALA A 1 90 ? 8.014 -9.695 -5.898 1.00 96.19 90 ALA A C 1
ATOM 681 O O . ALA A 1 90 ? 7.603 -9.912 -4.763 1.00 96.19 90 ALA A O 1
ATOM 682 N N . GLU A 1 91 ? 7.740 -8.574 -6.573 1.00 97.06 91 GLU A N 1
ATOM 683 C CA . GLU A 1 91 ? 6.925 -7.472 -6.036 1.00 97.06 91 GLU A CA 1
ATOM 684 C C . GLU A 1 91 ? 5.517 -7.956 -5.673 1.00 97.06 91 GLU A C 1
ATOM 686 O O . GLU A 1 91 ? 5.069 -7.764 -4.547 1.00 97.06 91 GLU A O 1
ATOM 691 N N . LEU A 1 92 ? 4.861 -8.689 -6.579 1.00 96.00 92 LEU A N 1
ATOM 692 C CA . LEU A 1 92 ? 3.521 -9.234 -6.338 1.00 96.00 92 LEU A CA 1
ATOM 693 C C . LEU A 1 92 ? 3.477 -10.185 -5.133 1.00 96.00 92 LEU A C 1
ATOM 695 O O . LEU A 1 92 ? 2.512 -10.163 -4.383 1.00 96.00 92 LEU A O 1
ATOM 699 N N . ARG A 1 93 ? 4.526 -10.987 -4.904 1.00 95.38 93 ARG A N 1
ATOM 700 C CA . ARG A 1 93 ? 4.603 -11.863 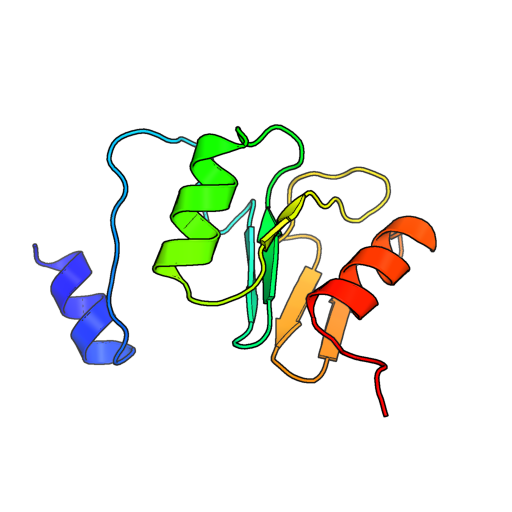-3.721 1.00 95.38 93 ARG A CA 1
ATOM 701 C C . ARG A 1 93 ? 4.711 -11.085 -2.413 1.00 95.38 93 ARG A C 1
ATOM 703 O O . ARG A 1 93 ? 4.175 -11.539 -1.409 1.00 95.38 93 ARG A O 1
ATOM 710 N N . VAL A 1 94 ? 5.429 -9.963 -2.412 1.00 95.69 94 VAL A N 1
ATOM 711 C CA . VAL A 1 94 ? 5.518 -9.090 -1.233 1.00 95.69 94 VAL A CA 1
ATOM 712 C C . VAL A 1 94 ? 4.161 -8.437 -0.975 1.00 95.69 94 VAL A C 1
ATOM 714 O O . VAL A 1 94 ? 3.684 -8.490 0.151 1.00 95.69 94 VAL A O 1
ATOM 717 N N . ILE A 1 95 ? 3.509 -7.919 -2.021 1.00 95.50 95 ILE A N 1
ATOM 718 C CA . ILE A 1 95 ? 2.161 -7.336 -1.945 1.00 95.50 95 ILE A CA 1
ATOM 719 C C . ILE A 1 95 ? 1.161 -8.366 -1.395 1.00 95.50 95 ILE A C 1
ATOM 721 O O . ILE A 1 95 ? 0.520 -8.108 -0.382 1.00 95.50 95 ILE A O 1
ATOM 725 N N . ASP A 1 96 ? 1.081 -9.560 -1.988 1.00 95.06 96 ASP A N 1
ATOM 726 C CA . ASP A 1 96 ? 0.165 -10.615 -1.532 1.00 95.06 96 ASP A CA 1
ATOM 727 C C . ASP A 1 96 ? 0.373 -10.972 -0.051 1.00 95.06 96 ASP A C 1
ATOM 729 O O . ASP A 1 96 ? -0.601 -11.192 0.666 1.00 95.06 96 ASP A O 1
ATOM 733 N N . ARG A 1 97 ? 1.633 -11.028 0.407 1.00 95.06 97 ARG A N 1
ATOM 734 C CA . ARG A 1 97 ? 1.988 -11.365 1.793 1.00 95.06 97 ARG A CA 1
ATOM 735 C C . ARG A 1 97 ? 1.606 -10.255 2.769 1.00 95.06 97 ARG A C 1
ATOM 737 O O . ARG A 1 97 ? 0.964 -10.531 3.773 1.00 95.06 97 ARG A O 1
ATOM 744 N N . VAL A 1 98 ? 2.019 -9.020 2.490 1.00 95.75 98 VAL A N 1
ATOM 745 C CA . VAL A 1 98 ? 1.820 -7.874 3.395 1.00 95.75 98 VAL A CA 1
ATOM 746 C C . VAL A 1 98 ? 0.337 -7.573 3.584 1.00 95.75 98 VAL A C 1
ATOM 748 O O . VAL A 1 98 ? -0.100 -7.295 4.696 1.00 95.75 98 VAL A O 1
ATOM 751 N N . PHE A 1 99 ? -0.441 -7.678 2.507 1.00 96.12 99 PHE A N 1
ATOM 752 C CA . PHE A 1 99 ? -1.876 -7.404 2.512 1.00 96.12 99 PHE A CA 1
ATOM 753 C C . PHE A 1 99 ? -2.744 -8.659 2.725 1.00 96.12 99 PHE A C 1
ATOM 755 O O . PHE A 1 99 ? -3.964 -8.559 2.686 1.00 96.12 99 PHE A O 1
ATOM 762 N N . LYS A 1 100 ? -2.139 -9.839 2.935 1.00 94.88 100 LYS A N 1
ATOM 763 C CA . LYS A 1 100 ? -2.814 -11.137 3.163 1.00 94.88 100 LYS A CA 1
ATOM 764 C C . LYS A 1 100 ? -3.899 -11.495 2.135 1.00 94.88 100 LYS A C 1
ATOM 766 O O . LYS A 1 100 ? -4.898 -12.127 2.455 1.00 94.88 100 LYS A O 1
ATOM 771 N N . LEU A 1 101 ? -3.691 -11.146 0.868 1.00 91.94 101 LEU A N 1
ATOM 772 C CA . LEU A 1 101 ? -4.714 -11.265 -0.186 1.00 91.94 101 LEU A CA 1
ATOM 773 C C . LEU A 1 101 ? -4.945 -12.702 -0.682 1.00 91.94 101 LEU A C 1
ATOM 775 O O . LEU A 1 101 ? -5.839 -12.949 -1.491 1.00 91.94 101 LEU A O 1
ATOM 779 N N . ARG A 1 102 ? -4.083 -13.643 -0.282 1.00 79.38 102 ARG A N 1
ATOM 780 C CA . ARG A 1 102 ? -4.075 -15.035 -0.767 1.00 79.38 102 ARG A CA 1
ATOM 781 C C . ARG A 1 102 ? -3.908 -16.069 0.346 1.00 79.38 102 ARG A C 1
ATOM 783 O O . ARG A 1 102 ? -3.603 -17.225 0.051 1.00 79.38 102 ARG A O 1
ATOM 790 N N . GLU A 1 103 ? -4.072 -15.661 1.600 1.00 63.75 103 GLU A N 1
ATOM 791 C CA . GLU A 1 103 ? -4.195 -16.611 2.706 1.00 63.75 103 GLU A CA 1
ATOM 792 C C . GLU A 1 103 ? -5.642 -17.152 2.734 1.00 63.75 103 GLU A C 1
ATOM 794 O O . GLU A 1 103 ? -6.563 -16.391 2.432 1.00 63.75 103 GLU A O 1
ATOM 799 N N . PRO A 1 104 ? -5.845 -18.463 2.966 1.00 50.19 104 PRO A N 1
ATOM 800 C CA . PRO A 1 104 ? -7.173 -19.080 3.003 1.00 50.19 104 PRO A CA 1
ATOM 801 C C . PRO A 1 104 ? -8.031 -18.618 4.186 1.00 50.19 104 PRO A C 1
ATOM 803 O O . PRO A 1 104 ? -7.456 -18.260 5.240 1.00 50.19 104 PRO A O 1
#

Organism: Trifolium pratense (NCBI:txid57577)

Radius of gyration: 14.04 Å; Cα contacts (8 Å, |Δi|>4): 157; chains: 1; bounding box: 30×42×31 Å

Sequence (104 aa):
MEFKELITDVLGVEVFMPEYYSFFSGTYFALSNIGGLIHPNASKRVLDELSAALEVPVEYGTVNRGSAALAPGMAVNDWTAFCGSSSTRAELRVIDRVFKLREP

Mean predicted aligned error: 4.52 Å

Solvent-accessible surface area (backbone atoms only — not comparable to full-atom values): 6003 Å² total; per-residue (Å²): 110,70,68,58,53,50,48,27,68,75,70,71,44,91,82,84,81,81,93,82,65,90,66,78,44,64,51,25,35,42,63,41,91,55,11,30,36,32,35,64,84,62,52,69,66,56,45,54,54,47,23,64,74,68,74,27,59,55,44,73,41,47,30,52,71,70,35,44,54,29,36,87,33,34,53,57,49,71,70,51,70,52,64,44,90,61,40,40,77,68,40,50,52,50,52,37,59,50,41,50,53,76,64,135

pLDDT: mean 89.56, std 10.61, range [50.19, 97.69]